Protein AF-A0A5K1GJU4-F1 (afdb_monomer_lite)

Foldseek 3Di:
DDPVVVVVVCVVQVVVVHDDDDDADDPGDPHHHDDDDPPDDD

Sequence (42 aa):
GSRVDASEAAIILLPSYITVFTLDFSGSGLSEGDHVTLGWNE

Secondary structure (DSSP, 8-state):
--HHHHHHHHHHHGGGT------PPTTSTT--S-----S---

InterPro domains:
  IPR052920 Potential DNA-binding regulatory protein [PTHR43358] (1-42)

Structure (mmCIF, N/CA/C/O backbone):
data_AF-A0A5K1GJU4-F1
#
_entry.id   AF-A0A5K1GJU4-F1
#
loop_
_atom_site.group_PDB
_atom_site.id
_atom_site.type_symbol
_atom_site.label_atom_id
_atom_site.label_alt_id
_atom_site.label_comp_id
_atom_site.label_asym_id
_atom_site.label_entity_id
_atom_site.label_seq_id
_atom_site.pdbx_PDB_ins_code
_atom_site.Cartn_x
_atom_site.Cartn_y
_atom_site.Cartn_z
_atom_site.occupancy
_atom_site.B_iso_or_equiv
_atom_site.auth_seq_id
_atom_site.auth_comp_id
_atom_site.auth_asym_id
_atom_site.auth_atom_id
_atom_site.pdbx_PDB_model_num
ATOM 1 N N . GLY A 1 1 ? 2.956 -9.314 -1.913 1.00 66.25 1 GLY A N 1
ATOM 2 C CA . GLY A 1 1 ? 1.714 -8.601 -1.582 1.00 66.25 1 GLY A CA 1
ATOM 3 C C . GLY A 1 1 ? 0.975 -8.319 -2.863 1.00 66.25 1 GLY A C 1
ATOM 4 O O . GLY A 1 1 ? 1.549 -7.701 -3.750 1.00 66.25 1 GLY A O 1
ATOM 5 N N . SER A 1 2 ? -0.240 -8.838 -2.980 1.00 79.00 2 SER A N 1
ATOM 6 C CA . SER A 1 2 ? -1.145 -8.614 -4.108 1.00 79.00 2 SER A CA 1
ATOM 7 C C . SER A 1 2 ? -2.161 -7.511 -3.788 1.00 79.00 2 SER A C 1
ATOM 9 O O . SER A 1 2 ? -2.403 -7.191 -2.623 1.00 79.00 2 SER A O 1
ATOM 11 N N . ARG A 1 3 ? -2.814 -6.954 -4.819 1.00 77.31 3 ARG A N 1
ATOM 12 C CA . ARG A 1 3 ? -3.972 -6.053 -4.648 1.00 77.31 3 ARG A CA 1
ATOM 13 C C . ARG A 1 3 ? -5.102 -6.703 -3.841 1.00 77.31 3 ARG A C 1
ATOM 15 O O . ARG A 1 3 ? -5.823 -6.001 -3.135 1.00 77.31 3 ARG A O 1
ATOM 22 N N . VAL A 1 4 ? -5.247 -8.026 -3.938 1.00 82.88 4 VAL A N 1
ATOM 23 C CA . VAL A 1 4 ? -6.254 -8.785 -3.181 1.00 82.88 4 VAL A CA 1
ATOM 24 C C . VAL A 1 4 ? -5.936 -8.732 -1.683 1.00 82.88 4 VAL A C 1
ATOM 26 O O . VAL A 1 4 ? -6.765 -8.250 -0.915 1.00 82.88 4 VAL A O 1
ATOM 29 N N . ASP A 1 5 ? -4.707 -9.074 -1.288 1.00 87.75 5 ASP A N 1
ATOM 30 C CA . ASP A 1 5 ? -4.251 -9.021 0.112 1.00 87.75 5 ASP A CA 1
ATOM 31 C C . ASP 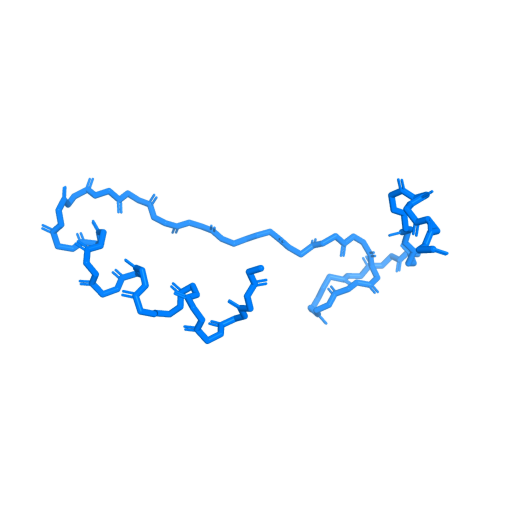A 1 5 ? -4.390 -7.610 0.717 1.00 87.75 5 ASP A C 1
ATOM 33 O O . ASP A 1 5 ? -4.792 -7.437 1.867 1.00 87.75 5 ASP A O 1
ATOM 37 N N . ALA A 1 6 ? -4.086 -6.570 -0.069 1.00 89.06 6 ALA A N 1
ATOM 38 C CA . ALA A 1 6 ? -4.205 -5.180 0.371 1.00 89.06 6 ALA A CA 1
ATOM 39 C C . ALA A 1 6 ? -5.663 -4.765 0.646 1.00 89.06 6 ALA A C 1
ATOM 41 O O . ALA A 1 6 ? -5.918 -3.940 1.525 1.00 89.06 6 ALA A O 1
ATOM 42 N N . SER A 1 7 ? -6.621 -5.347 -0.082 1.00 90.81 7 SER A N 1
ATOM 43 C CA . SER A 1 7 ? -8.048 -5.060 0.101 1.00 90.81 7 SER A CA 1
ATOM 44 C C . SER A 1 7 ? -8.560 -5.627 1.426 1.00 90.81 7 SER A C 1
ATOM 46 O O . SER A 1 7 ? -9.291 -4.946 2.143 1.00 90.81 7 SER A O 1
ATOM 48 N N . GLU A 1 8 ? -8.116 -6.830 1.797 1.00 93.31 8 GLU A N 1
ATOM 49 C CA . GLU A 1 8 ? -8.417 -7.415 3.108 1.00 93.31 8 GLU A CA 1
ATOM 50 C C . GLU A 1 8 ? -7.795 -6.599 4.248 1.00 93.31 8 GLU A C 1
ATOM 52 O O . GLU A 1 8 ? -8.457 -6.320 5.248 1.00 93.31 8 GLU A O 1
ATOM 57 N N . ALA A 1 9 ? -6.554 -6.133 4.078 1.00 93.81 9 ALA A N 1
ATOM 58 C CA . ALA A 1 9 ? -5.898 -5.282 5.066 1.00 93.81 9 ALA A CA 1
ATOM 59 C C . ALA A 1 9 ? -6.658 -3.960 5.290 1.00 93.81 9 ALA A C 1
ATOM 61 O O . ALA A 1 9 ? -6.833 -3.533 6.433 1.00 93.81 9 ALA A O 1
ATOM 62 N N . ALA A 1 10 ? -7.165 -3.326 4.228 1.00 95.44 10 ALA A N 1
ATOM 63 C CA . ALA A 1 10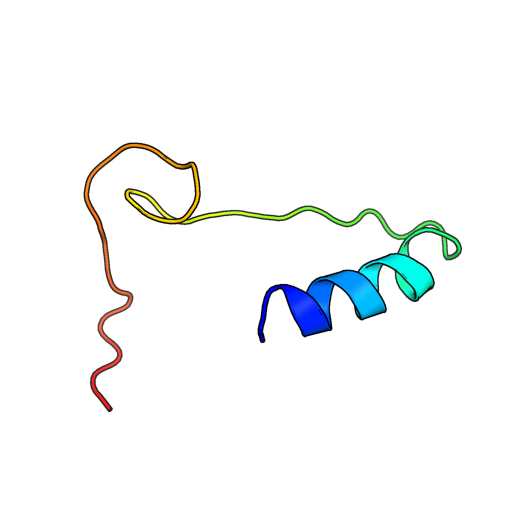 ? -7.914 -2.073 4.336 1.00 95.44 10 ALA A CA 1
ATOM 64 C C . ALA A 1 10 ? -9.187 -2.210 5.193 1.00 95.44 10 ALA A C 1
ATOM 66 O O . ALA A 1 10 ? -9.500 -1.302 5.965 1.00 95.44 10 ALA A O 1
ATOM 67 N N . ILE A 1 11 ? -9.878 -3.356 5.115 1.00 96.06 11 ILE A N 1
ATOM 68 C CA . ILE A 1 11 ? -11.087 -3.646 5.907 1.00 96.06 11 ILE A CA 1
ATOM 69 C C . ILE A 1 11 ? -10.790 -3.629 7.414 1.00 96.06 11 ILE A C 1
ATOM 71 O O . ILE A 1 11 ? -11.637 -3.210 8.199 1.00 96.06 11 ILE A O 1
ATOM 75 N N . ILE A 1 12 ? -9.590 -4.045 7.827 1.00 96.69 12 ILE A N 1
ATOM 76 C CA . ILE A 1 12 ? -9.176 -4.089 9.238 1.00 96.69 12 ILE A CA 1
ATOM 77 C C . ILE A 1 12 ? -8.602 -2.738 9.696 1.00 96.69 12 ILE A C 1
ATOM 79 O O . ILE A 1 12 ? -8.868 -2.275 10.810 1.00 96.69 12 ILE A O 1
ATOM 83 N N . LEU A 1 13 ? -7.802 -2.094 8.845 1.00 96.94 13 LEU A N 1
ATOM 84 C CA . LEU A 1 13 ? -7.017 -0.914 9.216 1.00 96.94 13 LEU A CA 1
ATOM 85 C C . LEU A 1 13 ? -7.852 0.374 9.254 1.00 96.94 13 LEU A C 1
ATOM 87 O O . LEU A 1 13 ? -7.696 1.167 10.184 1.00 96.94 13 LEU A O 1
ATOM 91 N N . LEU A 1 14 ? -8.778 0.569 8.310 1.00 97.25 14 LEU A N 1
ATOM 92 C CA . LEU A 1 14 ? -9.579 1.798 8.246 1.00 97.25 14 LEU A CA 1
ATOM 93 C C . LEU A 1 14 ? -10.482 1.999 9.482 1.00 97.25 14 LEU A C 1
ATOM 95 O O . LEU A 1 14 ? -10.473 3.101 10.035 1.00 97.25 14 LEU A O 1
ATOM 99 N N 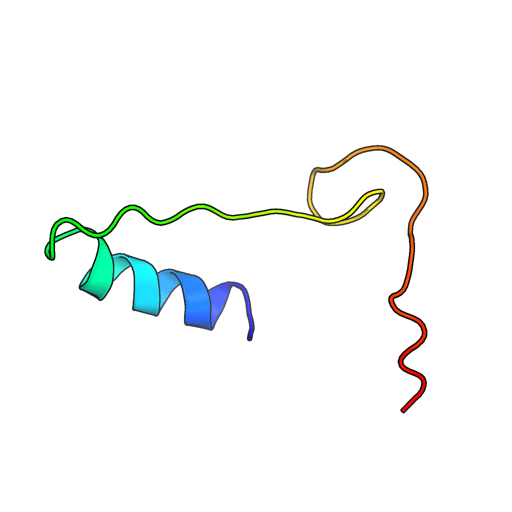. PRO A 1 15 ? -11.204 0.978 9.996 1.00 97.94 15 PRO A N 1
ATOM 100 C CA . PRO A 1 15 ? -11.971 1.115 11.240 1.00 97.94 15 PRO A CA 1
ATOM 101 C C . PRO A 1 15 ? -11.099 1.347 12.478 1.00 97.94 15 PRO A C 1
ATOM 103 O O . PRO A 1 15 ? -11.577 1.878 13.476 1.00 97.94 15 PRO A O 1
ATOM 106 N N . SER A 1 16 ? -9.817 0.977 12.409 1.00 98.12 16 SER A N 1
ATOM 107 C CA . SER A 1 16 ? -8.834 1.190 13.477 1.00 98.12 16 SER A CA 1
ATOM 108 C C . SER A 1 16 ? -8.239 2.606 13.466 1.00 98.12 16 SER A C 1
ATOM 110 O O . SER A 1 16 ? -7.255 2.860 14.157 1.00 98.12 16 SER A O 1
ATOM 112 N N . TYR A 1 17 ? -8.812 3.525 12.678 1.00 97.50 17 TYR A N 1
ATOM 113 C CA . TYR A 1 17 ? -8.320 4.892 12.474 1.00 97.50 17 TYR A CA 1
ATOM 114 C C . TYR A 1 17 ? -6.897 4.954 11.896 1.00 97.50 17 TYR A C 1
ATOM 116 O O . TYR A 1 17 ? -6.171 5.926 12.108 1.00 97.50 17 TYR A O 1
ATOM 124 N N . ILE A 1 18 ? -6.501 3.925 11.143 1.00 98.00 18 ILE A N 1
ATOM 125 C CA . ILE A 1 18 ? -5.236 3.892 10.412 1.00 98.00 18 ILE A CA 1
ATOM 126 C C . ILE A 1 18 ? -5.513 4.290 8.963 1.00 98.00 18 ILE A C 1
ATOM 128 O O . ILE A 1 18 ? -6.269 3.626 8.253 1.00 98.00 18 ILE A O 1
ATOM 132 N N . THR A 1 19 ? -4.879 5.369 8.507 1.00 97.06 19 THR A N 1
ATOM 133 C CA . THR A 1 19 ? -4.953 5.801 7.108 1.00 97.06 19 THR A CA 1
ATOM 134 C C . THR A 1 19 ? -4.207 4.821 6.208 1.00 97.06 19 THR A C 1
ATOM 136 O O . THR A 1 19 ? -3.037 4.522 6.439 1.00 97.06 19 THR A O 1
ATOM 139 N N . VAL A 1 20 ? -4.870 4.372 5.144 1.00 94.69 20 VAL A N 1
ATOM 140 C CA . VAL A 1 20 ? -4.296 3.497 4.116 1.00 94.69 20 VAL A CA 1
ATOM 141 C C . VAL A 1 20 ? -4.177 4.281 2.812 1.00 94.69 20 VAL A C 1
ATOM 143 O O . VAL A 1 20 ? -5.127 4.943 2.399 1.00 94.69 20 VAL A O 1
ATOM 146 N N . PHE A 1 21 ? -3.024 4.198 2.154 1.00 93.56 21 PHE A N 1
ATOM 147 C CA . PHE A 1 21 ? -2.802 4.750 0.819 1.00 93.56 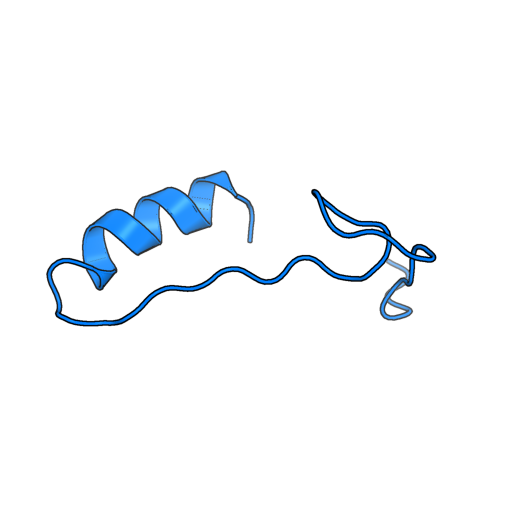21 PHE A CA 1
ATOM 148 C C . PHE A 1 21 ? -2.055 3.737 -0.050 1.00 93.56 21 PHE A C 1
ATOM 150 O O . PHE A 1 21 ? -1.351 2.864 0.457 1.00 93.56 21 PHE A O 1
ATOM 157 N N . THR A 1 22 ? -2.213 3.860 -1.364 1.00 91.19 22 THR A N 1
ATOM 158 C CA . THR A 1 22 ? -1.533 3.022 -2.357 1.00 91.19 22 THR A CA 1
ATOM 159 C C . THR A 1 22 ? -0.674 3.895 -3.258 1.00 91.19 22 THR A C 1
ATOM 161 O O . THR A 1 22 ? -1.085 4.999 -3.613 1.00 91.19 22 THR A O 1
ATOM 164 N N . LEU A 1 23 ? 0.493 3.393 -3.648 1.00 88.50 23 LEU A N 1
ATOM 165 C CA . LEU A 1 23 ? 1.395 4.040 -4.594 1.00 88.50 23 LEU A CA 1
ATOM 166 C C . LEU A 1 23 ? 1.714 3.046 -5.710 1.00 88.50 23 LEU A C 1
ATOM 168 O O . LEU A 1 23 ? 2.205 1.955 -5.430 1.00 88.50 23 LEU A O 1
ATOM 172 N N . ASP A 1 24 ? 1.471 3.454 -6.950 1.00 90.50 24 ASP A N 1
ATOM 173 C CA . ASP A 1 24 ? 1.920 2.732 -8.136 1.00 90.50 24 ASP A CA 1
ATOM 174 C C . ASP A 1 24 ? 3.212 3.403 -8.652 1.00 90.50 24 ASP A C 1
ATOM 176 O O . ASP A 1 24 ? 3.270 4.632 -8.771 1.00 90.50 24 ASP A O 1
ATOM 180 N N . PHE A 1 25 ? 4.256 2.620 -8.952 1.00 90.31 25 PHE A N 1
ATOM 181 C CA . PHE A 1 25 ? 5.490 3.130 -9.573 1.00 90.31 25 PHE A CA 1
ATOM 182 C C . PHE A 1 25 ? 5.226 3.681 -10.985 1.00 90.31 25 PHE A C 1
ATOM 184 O O . PHE A 1 25 ? 4.228 3.332 -11.614 1.00 90.31 25 PHE A O 1
ATOM 191 N N . SER A 1 26 ? 6.144 4.510 -11.496 1.00 93.19 26 SER A N 1
ATOM 192 C CA . SER A 1 26 ? 6.120 5.013 -12.879 1.00 93.19 26 SER A CA 1
ATOM 193 C C . SER A 1 26 ? 5.936 3.872 -13.887 1.00 93.19 26 SER A C 1
ATOM 195 O O . SER A 1 26 ? 6.563 2.817 -13.755 1.00 93.19 26 SER A O 1
ATOM 197 N N . GLY A 1 27 ? 5.042 4.066 -14.859 1.00 93.00 27 GLY A N 1
ATOM 198 C CA . GLY A 1 27 ? 4.702 3.056 -15.863 1.00 93.00 27 GLY A CA 1
ATOM 199 C C . GLY A 1 27 ? 4.081 1.773 -15.291 1.00 93.00 27 GLY A C 1
ATOM 200 O O . GLY A 1 27 ? 4.243 0.699 -15.873 1.00 93.00 27 GLY A O 1
ATOM 201 N N . SER A 1 28 ? 3.424 1.837 -14.126 1.00 90.31 28 SER A N 1
ATOM 202 C CA . SER A 1 28 ? 2.724 0.705 -13.503 1.00 90.31 28 SER A CA 1
ATOM 203 C C . SER A 1 28 ? 1.334 1.104 -13.002 1.00 90.31 28 SER A C 1
ATOM 205 O O . SER A 1 28 ? 1.105 2.251 -12.627 1.00 90.31 28 SER A O 1
ATOM 207 N N . GLY A 1 29 ? 0.391 0.158 -12.990 1.00 90.19 29 GLY A N 1
ATOM 208 C CA . GLY A 1 29 ? -0.984 0.429 -12.563 1.00 90.19 29 GLY A CA 1
ATOM 209 C C . GLY A 1 29 ? -1.647 1.505 -13.424 1.00 90.19 29 GLY A C 1
ATOM 210 O O . GLY A 1 29 ? -1.839 1.296 -14.619 1.00 90.19 29 GLY A O 1
ATOM 211 N N . LEU A 1 30 ? -2.012 2.629 -12.802 1.00 92.94 30 LEU A N 1
ATOM 212 C CA . LEU A 1 30 ? -2.559 3.812 -13.484 1.00 92.94 30 LEU A CA 1
ATOM 213 C C . LEU A 1 30 ? -1.550 4.972 -13.585 1.00 92.94 30 LEU A C 1
ATOM 215 O O . LEU A 1 30 ? -1.917 6.059 -14.026 1.00 92.94 30 LEU A O 1
ATOM 219 N N . SER A 1 31 ? -0.310 4.773 -13.135 1.00 94.31 31 SER A N 1
ATOM 220 C CA . SER A 1 31 ? 0.730 5.799 -13.169 1.00 94.31 31 SER A CA 1
ATOM 221 C C . SER A 1 31 ? 1.366 5.896 -14.556 1.00 94.31 31 SER A C 1
ATOM 223 O O . SER A 1 31 ? 1.794 4.895 -15.130 1.00 94.31 31 SER A O 1
ATOM 225 N N . GLU A 1 32 ? 1.488 7.128 -15.048 1.00 94.56 32 GLU A N 1
ATOM 226 C CA . GLU A 1 32 ? 2.233 7.472 -16.263 1.00 94.56 32 GLU A CA 1
ATOM 227 C C . GLU A 1 32 ? 3.758 7.333 -16.073 1.00 94.56 32 GLU A C 1
ATOM 229 O O . GLU A 1 32 ? 4.250 7.085 -14.968 1.00 94.56 32 GLU A O 1
ATOM 234 N N . GLY A 1 33 ? 4.510 7.542 -17.158 1.00 94.81 33 GLY A N 1
ATOM 235 C CA . GLY A 1 33 ? 5.975 7.547 -17.172 1.00 94.81 33 GLY A CA 1
ATOM 236 C C . GLY A 1 33 ? 6.595 6.202 -17.551 1.00 94.81 33 GLY A C 1
ATOM 237 O O . GLY A 1 33 ? 5.901 5.231 -17.849 1.00 94.81 33 GLY A O 1
ATOM 238 N N . ASP A 1 34 ? 7.926 6.154 -17.566 1.00 94.31 34 ASP A N 1
ATOM 239 C CA . ASP A 1 34 ? 8.652 4.952 -17.968 1.00 94.31 34 ASP A CA 1
ATOM 240 C C . ASP A 1 34 ? 8.549 3.866 -16.901 1.00 94.31 34 ASP A C 1
ATOM 242 O O . ASP A 1 34 ? 8.648 4.139 -15.700 1.00 94.31 34 ASP A O 1
ATOM 246 N N . HIS A 1 35 ? 8.383 2.623 -17.351 1.00 90.56 35 HIS A N 1
ATOM 247 C CA . HIS A 1 35 ? 8.393 1.476 -16.460 1.00 90.56 35 HIS A CA 1
ATOM 248 C C . HIS A 1 35 ? 9.799 1.270 -15.895 1.00 90.56 35 HIS A C 1
ATOM 25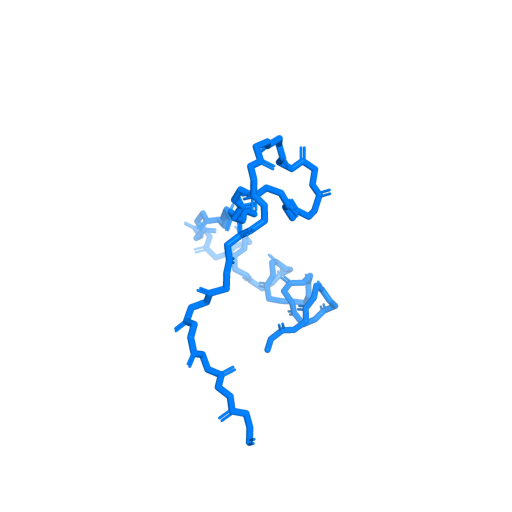0 O O . HIS A 1 35 ? 10.753 1.035 -16.638 1.00 90.56 35 HIS A O 1
ATOM 256 N N . VAL A 1 36 ? 9.917 1.324 -14.570 1.00 83.06 36 VAL A N 1
ATOM 257 C CA . VAL A 1 36 ? 11.172 1.071 -13.858 1.00 83.06 36 VAL A CA 1
ATOM 258 C C . VAL A 1 36 ? 11.034 -0.166 -12.984 1.00 83.06 36 VAL A C 1
ATOM 260 O O . VAL A 1 36 ? 10.066 -0.324 -12.242 1.00 83.06 36 VAL A O 1
ATOM 263 N N . THR A 1 37 ? 12.022 -1.052 -13.059 1.00 83.69 37 THR A N 1
ATOM 264 C CA . THR A 1 37 ? 12.122 -2.216 -12.178 1.00 83.69 37 THR A CA 1
ATOM 265 C C . THR A 1 37 ? 13.129 -1.916 -11.070 1.00 83.69 37 THR A C 1
ATOM 267 O O . THR A 1 37 ? 14.107 -1.200 -11.280 1.00 83.69 37 THR A O 1
ATOM 270 N N . LEU A 1 38 ? 12.931 -2.475 -9.873 1.00 83.38 38 LEU A N 1
ATOM 271 C CA . LEU A 1 38 ? 13.866 -2.300 -8.747 1.00 83.38 38 LEU A CA 1
ATOM 272 C C . LEU A 1 38 ? 15.130 -3.173 -8.871 1.00 83.38 38 LEU A C 1
ATOM 274 O O . LEU A 1 38 ? 15.836 -3.389 -7.891 1.00 83.38 38 LEU A O 1
ATOM 278 N N . GLY A 1 39 ? 15.407 -3.699 -10.068 1.00 80.75 39 GLY A N 1
ATOM 279 C CA . GLY A 1 39 ? 16.575 -4.535 -10.334 1.00 80.75 39 GLY A CA 1
ATOM 280 C C . GLY A 1 39 ? 16.549 -5.910 -9.662 1.00 80.75 39 GLY A C 1
ATOM 281 O O . GLY A 1 39 ? 17.580 -6.577 -9.645 1.00 80.75 39 GLY A O 1
ATOM 282 N N . TRP A 1 40 ? 15.408 -6.355 -9.119 1.00 72.88 40 TRP A N 1
ATOM 283 C CA . TRP A 1 40 ? 15.277 -7.734 -8.654 1.00 72.88 40 TRP A CA 1
ATOM 284 C C . TRP A 1 40 ? 15.159 -8.660 -9.861 1.00 72.88 40 TRP A C 1
ATOM 286 O O . TRP A 1 40 ? 14.147 -8.653 -10.562 1.00 72.88 40 TRP A O 1
ATOM 296 N N . ASN A 1 41 ? 16.217 -9.424 -10.101 1.00 64.44 41 ASN A N 1
ATOM 297 C CA . ASN A 1 41 ? 16.217 -10.544 -11.024 1.00 64.44 41 ASN A CA 1
ATOM 298 C C . ASN A 1 41 ? 16.106 -11.800 -10.156 1.00 64.44 41 ASN A C 1
ATOM 300 O O . ASN A 1 41 ? 16.936 -11.985 -9.264 1.00 64.44 41 ASN A O 1
ATOM 304 N N . GLU A 1 42 ? 15.050 -12.581 -10.359 1.00 57.12 42 GLU A N 1
ATOM 305 C CA . GLU A 1 42 ? 14.875 -13.874 -9.685 1.00 57.12 42 GLU A CA 1
ATOM 306 C C . GLU A 1 42 ? 15.958 -14.880 -10.105 1.00 57.12 42 GLU 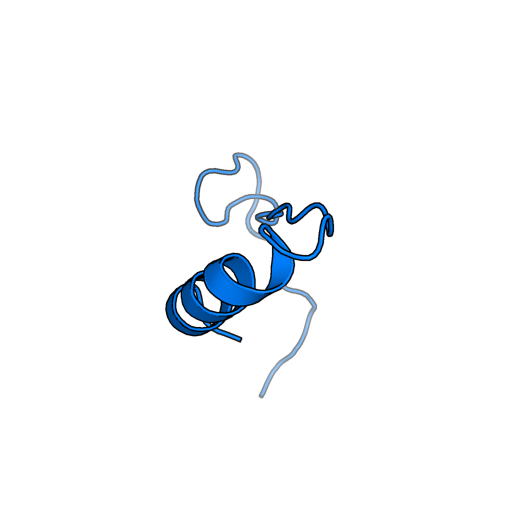A C 1
ATOM 308 O O . GLU A 1 42 ? 16.377 -14.846 -11.289 1.00 57.12 42 GLU A O 1
#

pLDDT: mean 88.89, std 9.49, range [57.12, 98.12]

Radius of gyration: 13.59 Å; chains: 1; bounding box: 28×21×31 Å

Organism: NCBI:txid210225